Protein AF-X8JVF8-F1 (afdb_monomer_lite)

Sequence (86 aa):
MSGWSRINHAKGDVLFLTDTYAEWSKKLGLSVDLTSHGLGERTSRYLLVLEDNKVKHVAVEPNPGAVSNTGAEHALAAVDALGWGK

Foldseek 3Di:
DVVVCVVVVVPPPDDDDDPPQCPVCVVVVQWDAPVVVVPGIGGADKAFDDDPNDTPDIDGDPDSVDDDQRDPVNNVVSCVVVVVVD

InterPro domains:
  IPR013740 Redoxin [PF08534] (6-70)
  IPR036249 Thioredoxin-like superfamily [SSF52833] (6-81)
  IPR037944 Peroxiredoxin-5-like [PTHR10430] (1-78)

Radius of gyration: 14.39 Å; chains: 1; bounding box: 34×24×35 Å

Organism: NCBI:txid1086054

pLDDT: mean 93.86, std 5.65, range [58.5, 97.5]

Structure (mmCIF, N/CA/C/O backbone):
data_AF-X8JVF8-F1
#
_entry.id   AF-X8JVF8-F1
#
loop_
_atom_site.group_PDB
_atom_site.id
_atom_site.type_symbol
_atom_site.label_atom_id
_atom_site.label_alt_id
_atom_site.label_comp_id
_atom_site.label_asym_id
_atom_site.label_entity_id
_atom_site.label_seq_id
_atom_site.pdbx_PDB_ins_code
_atom_site.Cartn_x
_atom_site.Cartn_y
_atom_site.Cartn_z
_atom_site.occupancy
_atom_site.B_iso_or_equiv
_atom_site.auth_seq_id
_atom_site.auth_comp_id
_atom_site.auth_asym_id
_atom_site.auth_atom_id
_atom_site.pdbx_PDB_model_num
ATOM 1 N N . MET A 1 1 ? 14.345 -2.408 6.163 1.00 88.31 1 MET A N 1
ATOM 2 C CA . MET A 1 1 ? 13.248 -1.553 6.674 1.00 88.31 1 MET A CA 1
ATOM 3 C C . MET A 1 1 ? 13.541 -0.849 8.005 1.00 88.31 1 MET A C 1
ATOM 5 O O . MET A 1 1 ? 13.235 0.332 8.103 1.00 88.31 1 MET A O 1
ATOM 9 N N . SER A 1 2 ? 14.199 -1.483 8.991 1.00 89.12 2 SER A N 1
ATOM 10 C CA . SER A 1 2 ? 14.543 -0.843 10.288 1.00 89.12 2 SER A CA 1
ATOM 11 C C . SER A 1 2 ? 15.287 0.504 10.167 1.00 89.12 2 SER A C 1
ATOM 13 O O . SER A 1 2 ? 14.905 1.480 10.809 1.00 89.12 2 SER A O 1
ATOM 15 N N . GLY A 1 3 ? 16.296 0.602 9.290 1.00 94.12 3 GLY A N 1
ATOM 16 C CA . GLY A 1 3 ? 17.010 1.865 9.063 1.00 94.12 3 GLY A CA 1
ATOM 17 C C . GLY A 1 3 ? 16.114 2.984 8.521 1.00 94.12 3 GLY A C 1
ATOM 18 O O . GLY A 1 3 ? 16.238 4.123 8.957 1.00 94.12 3 GLY A O 1
ATOM 19 N N . TRP A 1 4 ? 15.169 2.654 7.633 1.00 93.75 4 TRP A N 1
ATOM 20 C CA . TRP A 1 4 ? 14.261 3.634 7.035 1.00 93.75 4 TRP A CA 1
ATOM 21 C C . TRP A 1 4 ? 13.218 4.138 8.039 1.00 93.75 4 TRP A C 1
ATOM 23 O O . TRP A 1 4 ? 12.992 5.339 8.136 1.00 93.75 4 TRP A O 1
ATO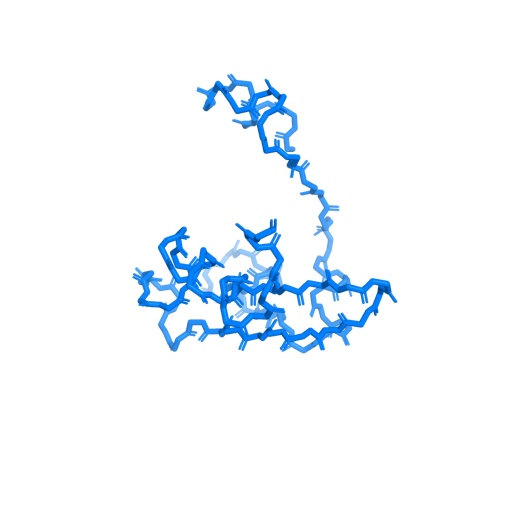M 33 N N . SER A 1 5 ? 12.668 3.239 8.863 1.00 95.44 5 SER A N 1
ATOM 34 C CA . SER A 1 5 ? 11.802 3.612 9.992 1.00 95.44 5 SER A CA 1
ATOM 35 C C . SER A 1 5 ? 12.507 4.585 10.947 1.00 95.44 5 SER A C 1
ATOM 37 O O . SER A 1 5 ? 11.928 5.597 11.335 1.00 95.44 5 SER A O 1
ATOM 39 N N . ARG A 1 6 ? 13.786 4.329 11.268 1.00 94.31 6 ARG A N 1
ATOM 40 C CA . ARG A 1 6 ? 14.572 5.181 12.171 1.00 94.31 6 ARG A CA 1
ATOM 41 C C . ARG A 1 6 ? 14.768 6.598 11.633 1.00 94.31 6 ARG A C 1
ATOM 43 O O . ARG A 1 6 ? 14.587 7.539 12.394 1.00 94.31 6 ARG A O 1
ATOM 50 N N . ILE A 1 7 ? 15.146 6.756 10.361 1.00 97.31 7 ILE A N 1
ATOM 51 C CA . ILE A 1 7 ? 15.396 8.097 9.798 1.00 97.31 7 ILE A CA 1
ATOM 52 C C . ILE A 1 7 ? 14.112 8.909 9.601 1.00 97.31 7 ILE A C 1
ATOM 54 O O . ILE A 1 7 ? 14.172 10.129 9.600 1.00 97.31 7 ILE A O 1
ATOM 58 N N . ASN A 1 8 ? 12.963 8.245 9.443 1.00 96.50 8 ASN A N 1
ATOM 59 C CA . ASN A 1 8 ? 11.663 8.906 9.319 1.00 96.50 8 ASN A CA 1
ATOM 60 C C . ASN A 1 8 ? 10.974 9.111 10.676 1.00 96.50 8 ASN A C 1
ATOM 62 O O . ASN A 1 8 ? 9.809 9.486 10.705 1.00 96.50 8 ASN A O 1
ATOM 66 N N . HIS A 1 9 ? 11.656 8.827 11.791 1.00 96.31 9 HIS A N 1
ATOM 67 C CA . HIS A 1 9 ? 11.104 8.964 13.142 1.00 96.31 9 HIS A CA 1
ATOM 68 C C . HIS A 1 9 ? 9.781 8.207 13.364 1.00 96.31 9 HIS A C 1
ATOM 70 O O . HIS A 1 9 ? 9.001 8.571 14.230 1.00 96.31 9 HIS A O 1
ATOM 76 N N . ALA A 1 10 ? 9.545 7.118 12.627 1.00 95.62 10 ALA A N 1
ATOM 77 C CA . ALA A 1 10 ? 8.253 6.425 12.600 1.00 95.62 10 ALA A CA 1
ATOM 78 C C . ALA A 1 10 ? 8.140 5.268 13.614 1.00 95.62 10 ALA A C 1
ATOM 80 O O . ALA A 1 10 ? 7.234 4.436 13.540 1.00 95.62 10 ALA A O 1
ATOM 81 N N . LYS A 1 11 ? 9.113 5.140 14.524 1.00 91.75 11 LYS A N 1
ATOM 82 C CA . LYS A 1 11 ? 9.184 4.023 15.472 1.00 91.75 11 LYS A CA 1
ATOM 83 C C . LYS A 1 11 ? 8.102 4.181 16.543 1.00 91.75 11 LYS A C 1
ATOM 85 O O . LYS A 1 11 ? 8.197 5.083 17.362 1.00 91.75 11 LYS A O 1
ATOM 90 N N . GLY A 1 12 ? 7.172 3.231 16.597 1.00 92.19 12 GLY A N 1
ATOM 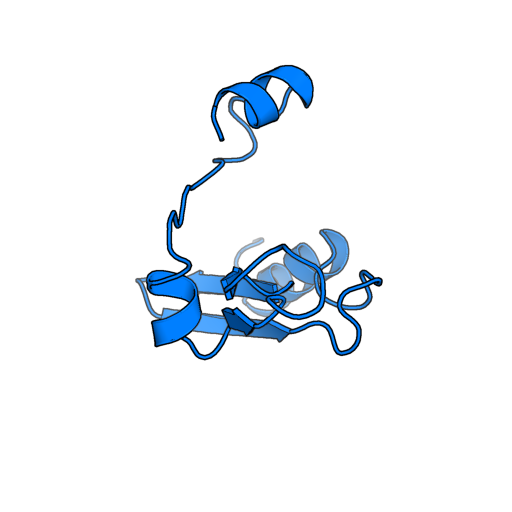91 C CA . GLY A 1 12 ? 6.062 3.215 17.559 1.00 92.19 12 GLY A CA 1
ATOM 92 C C . GLY A 1 12 ? 4.718 3.542 16.913 1.00 92.19 12 GLY A C 1
ATOM 93 O O . GLY A 1 12 ? 3.714 2.982 17.334 1.00 92.19 12 GLY A O 1
ATOM 94 N N . ASP A 1 13 ? 4.731 4.330 15.836 1.00 94.31 13 ASP A N 1
ATOM 95 C CA . ASP A 1 13 ? 3.516 4.759 15.134 1.00 94.31 13 ASP A CA 1
ATOM 96 C C . ASP A 1 13 ? 3.235 3.915 13.886 1.00 94.31 13 ASP A C 1
ATOM 98 O O . ASP A 1 13 ? 2.092 3.573 13.597 1.00 94.31 13 ASP A O 1
ATOM 102 N N . VAL A 1 14 ? 4.285 3.542 13.143 1.00 95.38 14 VAL A N 1
ATOM 103 C CA . VAL A 1 14 ? 4.160 2.766 11.903 1.00 95.38 14 VAL A CA 1
ATOM 104 C C . VAL A 1 14 ? 5.110 1.574 11.932 1.00 95.38 14 VAL A C 1
ATOM 106 O O . VAL A 1 14 ? 6.328 1.711 12.086 1.00 95.38 14 VAL A O 1
ATOM 109 N N . LEU A 1 15 ? 4.560 0.376 11.731 1.00 94.19 15 LEU A N 1
ATOM 110 C CA . LEU A 1 15 ? 5.345 -0.844 11.579 1.00 94.19 15 LEU A CA 1
ATOM 111 C C . LEU A 1 15 ? 5.826 -0.991 10.130 1.00 94.19 15 LEU A C 1
ATOM 113 O O . LEU A 1 15 ? 5.037 -1.180 9.210 1.00 94.19 15 LEU A O 1
ATOM 117 N N . PHE A 1 16 ? 7.142 -0.956 9.926 1.00 95.19 16 PHE A N 1
ATOM 118 C CA . PHE A 1 16 ? 7.742 -1.128 8.603 1.00 95.19 16 PHE A CA 1
ATOM 119 C C . PHE A 1 16 ? 8.047 -2.612 8.346 1.00 95.19 16 PHE A C 1
ATOM 121 O O . PHE A 1 16 ? 9.054 -3.138 8.830 1.00 95.19 16 PHE A O 1
ATOM 128 N N . LEU A 1 17 ? 7.200 -3.277 7.560 1.00 93.44 17 LEU A N 1
ATOM 129 C CA . LEU A 1 17 ? 7.338 -4.691 7.191 1.00 93.44 17 LEU A CA 1
ATOM 130 C C . LEU A 1 17 ? 8.199 -4.887 5.934 1.00 93.44 17 LEU A C 1
ATOM 132 O O . LEU A 1 17 ? 8.325 -3.987 5.108 1.00 93.44 17 LEU A O 1
ATOM 136 N N . THR A 1 18 ? 8.827 -6.061 5.809 1.00 94.69 18 THR A N 1
ATOM 137 C CA . THR A 1 18 ? 9.694 -6.417 4.669 1.00 94.69 18 THR A CA 1
ATOM 138 C C . THR A 1 18 ? 9.089 -7.587 3.895 1.00 94.69 18 THR A C 1
ATOM 140 O O . THR A 1 18 ? 8.860 -8.639 4.482 1.00 94.69 18 THR A O 1
ATOM 143 N N . ASP A 1 19 ? 8.896 -7.410 2.587 1.00 94.88 19 ASP A N 1
ATOM 144 C CA . ASP A 1 19 ? 8.500 -8.445 1.619 1.00 94.88 19 ASP A CA 1
ATOM 145 C C . ASP A 1 19 ? 9.630 -8.601 0.580 1.00 94.88 19 ASP A C 1
ATOM 147 O O . ASP A 1 19 ? 9.580 -8.032 -0.507 1.00 94.88 19 ASP A O 1
ATOM 151 N N . THR A 1 20 ? 10.723 -9.274 0.965 1.00 89.69 20 THR A N 1
ATOM 152 C CA . THR A 1 20 ? 12.037 -9.226 0.279 1.00 89.69 20 THR A CA 1
ATOM 153 C C . THR A 1 20 ? 11.989 -9.538 -1.219 1.00 89.69 20 THR A C 1
ATOM 155 O O . THR A 1 20 ? 12.749 -8.945 -1.981 1.00 89.69 20 THR A O 1
ATOM 158 N N . TYR A 1 21 ? 11.103 -10.441 -1.639 1.00 92.31 21 TYR A N 1
ATOM 159 C CA . TYR A 1 21 ? 10.947 -10.849 -3.040 1.00 92.31 21 TYR A CA 1
ATOM 160 C C . TYR A 1 21 ? 9.551 -10.537 -3.591 1.00 92.31 21 TYR A C 1
ATOM 162 O O . TYR A 1 21 ? 9.115 -11.168 -4.552 1.00 92.31 21 TYR A O 1
ATOM 170 N N . ALA A 1 22 ? 8.837 -9.598 -2.962 1.00 96.06 22 ALA A N 1
ATOM 171 C CA . ALA A 1 22 ? 7.446 -9.287 -3.272 1.00 96.06 22 ALA A CA 1
ATOM 172 C C . ALA A 1 22 ? 6.521 -10.529 -3.246 1.00 96.06 22 ALA A C 1
ATOM 174 O O . ALA A 1 22 ? 5.513 -10.558 -3.949 1.00 96.06 22 ALA A O 1
ATOM 175 N N . GLU A 1 23 ? 6.847 -11.585 -2.484 1.00 96.44 23 GLU A N 1
ATOM 176 C CA . GLU A 1 23 ? 6.107 -12.854 -2.522 1.00 96.44 23 GLU A CA 1
ATOM 177 C C . GLU A 1 23 ? 4.679 -12.689 -2.013 1.00 96.44 23 GLU A C 1
ATOM 179 O O 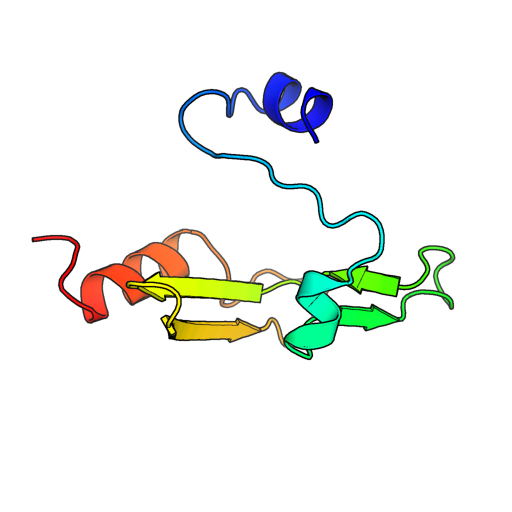. GLU A 1 23 ? 3.746 -13.285 -2.558 1.00 96.44 23 GLU A O 1
ATOM 184 N N . TRP A 1 24 ? 4.503 -11.892 -0.958 1.00 95.00 24 TRP A N 1
ATOM 185 C CA . TRP A 1 24 ? 3.180 -11.613 -0.416 1.00 95.00 24 TRP A CA 1
ATOM 186 C C . TRP A 1 24 ? 2.371 -10.776 -1.401 1.00 95.00 24 TRP A C 1
ATOM 188 O O . TRP A 1 24 ? 1.258 -11.146 -1.772 1.00 95.00 24 TRP A O 1
ATOM 198 N N . SER A 1 25 ? 2.985 -9.706 -1.899 1.00 95.62 25 SER A N 1
ATOM 199 C CA . SER A 1 25 ? 2.384 -8.802 -2.880 1.00 95.62 25 SER A CA 1
ATOM 200 C C . SER A 1 25 ? 1.964 -9.556 -4.149 1.00 95.62 25 SER A C 1
ATOM 202 O O . SER A 1 25 ? 0.845 -9.397 -4.630 1.00 95.62 25 SER A O 1
ATOM 204 N N . LYS A 1 26 ? 2.809 -10.468 -4.642 1.00 96.06 26 LYS A N 1
ATOM 205 C CA . LYS A 1 26 ? 2.544 -11.312 -5.814 1.00 96.06 26 LYS A CA 1
ATOM 206 C C . LYS A 1 26 ? 1.363 -12.254 -5.604 1.00 96.06 26 LYS A C 1
ATOM 208 O O . LYS A 1 26 ? 0.533 -12.394 -6.498 1.00 96.06 26 LYS A O 1
ATOM 213 N N . LYS A 1 27 ? 1.242 -12.872 -4.422 1.00 96.06 27 LYS A N 1
ATOM 214 C CA . LYS A 1 27 ? 0.089 -13.730 -4.078 1.00 96.06 27 LYS A CA 1
ATOM 215 C C . LYS A 1 27 ? -1.235 -12.965 -4.078 1.00 96.06 27 LYS A C 1
ATOM 217 O O . LYS A 1 27 ? -2.274 -13.568 -4.320 1.00 96.06 27 LYS A O 1
ATOM 222 N N . LEU A 1 28 ? -1.192 -11.658 -3.830 1.00 94.69 28 LEU A N 1
ATOM 223 C CA . LEU A 1 28 ? -2.354 -10.773 -3.886 1.00 94.69 28 LEU A CA 1
ATOM 224 C C . LEU A 1 28 ? -2.602 -10.175 -5.281 1.00 94.69 28 LEU A C 1
ATOM 226 O O . LEU A 1 28 ? -3.581 -9.457 -5.458 1.00 94.69 28 LEU A O 1
ATOM 230 N N . GLY A 1 29 ? -1.731 -10.436 -6.263 1.00 95.31 29 GLY A N 1
ATOM 231 C CA . GLY A 1 29 ? -1.774 -9.762 -7.565 1.00 95.31 29 GLY A CA 1
ATOM 232 C C . GLY A 1 29 ? -1.390 -8.277 -7.494 1.00 95.31 29 GLY A C 1
ATOM 233 O O . GLY A 1 29 ? -1.757 -7.504 -8.371 1.00 95.31 29 GLY A O 1
ATOM 234 N N . LEU A 1 30 ? -0.671 -7.876 -6.443 1.00 95.75 30 LEU A N 1
ATOM 235 C CA . LEU A 1 30 ? -0.263 -6.500 -6.143 1.00 95.75 30 LEU A CA 1
ATOM 236 C C . LEU A 1 30 ? 1.251 -6.291 -6.308 1.00 95.75 30 LEU A C 1
ATOM 238 O O . LEU A 1 30 ? 1.844 -5.403 -5.692 1.00 95.75 30 LEU A O 1
ATOM 242 N N . SER A 1 31 ? 1.902 -7.121 -7.115 1.00 95.62 31 SER A N 1
ATOM 243 C CA . SER A 1 31 ? 3.288 -6.907 -7.522 1.00 95.62 31 SER A CA 1
ATOM 244 C C . SER A 1 31 ? 3.358 -6.232 -8.895 1.00 95.62 31 SER A C 1
ATOM 246 O O . SER A 1 31 ? 2.368 -6.154 -9.623 1.00 95.62 31 SER A O 1
ATOM 248 N N . VAL A 1 32 ? 4.519 -5.675 -9.223 1.00 94.12 32 VAL A N 1
ATOM 249 C CA . VAL A 1 32 ? 4.797 -5.020 -10.501 1.00 94.12 32 VAL A CA 1
ATOM 250 C C . VAL A 1 32 ? 6.221 -5.341 -10.945 1.00 94.12 32 VAL A C 1
ATOM 252 O O . VAL A 1 32 ? 7.164 -5.220 -10.159 1.00 94.12 32 VAL A O 1
ATOM 255 N N . ASP A 1 33 ? 6.382 -5.714 -12.214 1.00 94.44 33 ASP A N 1
ATOM 256 C CA . ASP A 1 33 ? 7.692 -5.934 -12.820 1.00 94.44 33 ASP A CA 1
ATOM 257 C C . ASP A 1 33 ? 8.282 -4.599 -13.297 1.00 94.44 33 ASP A C 1
ATOM 259 O O . ASP A 1 33 ? 7.789 -3.965 -14.232 1.00 94.44 33 ASP A O 1
ATOM 263 N N . LEU A 1 34 ? 9.356 -4.165 -12.639 1.00 94.12 34 LEU A N 1
ATOM 264 C CA . LEU A 1 34 ? 10.126 -2.971 -12.981 1.00 94.12 34 LEU A CA 1
ATOM 265 C C . LEU A 1 34 ? 11.548 -3.335 -13.443 1.00 94.12 34 LEU A C 1
ATOM 267 O O . LEU A 1 34 ? 12.481 -2.538 -13.311 1.00 94.12 34 LEU A O 1
ATOM 271 N N . THR A 1 35 ? 11.739 -4.534 -14.003 1.00 96.06 35 THR A N 1
ATOM 272 C CA . THR A 1 35 ? 13.024 -5.011 -14.546 1.00 96.06 35 THR A CA 1
ATOM 273 C C . THR A 1 35 ? 13.565 -4.082 -15.630 1.00 96.06 35 THR A C 1
ATOM 275 O O . THR A 1 35 ? 14.757 -3.778 -15.628 1.00 96.06 35 THR A O 1
ATOM 278 N N . SER A 1 36 ? 12.700 -3.535 -16.489 1.00 96.00 36 SER A N 1
ATOM 279 C CA . SER A 1 36 ? 13.086 -2.550 -17.514 1.00 96.00 36 SER A CA 1
ATOM 280 C C . SER A 1 36 ? 13.692 -1.262 -16.941 1.00 96.00 36 SER A C 1
ATOM 282 O O . SER A 1 36 ? 14.428 -0.569 -17.636 1.00 96.00 36 SER A O 1
ATOM 284 N N . HIS A 1 37 ? 13.430 -0.969 -15.666 1.00 93.31 37 HIS A N 1
ATOM 285 C CA . HIS A 1 37 ? 13.972 0.174 -14.931 1.00 93.31 37 HIS A CA 1
ATOM 286 C C . HIS A 1 37 ? 15.116 -0.228 -13.980 1.00 93.31 37 HIS A C 1
ATOM 288 O O . HIS A 1 37 ? 15.520 0.564 -13.131 1.00 93.31 37 HIS A O 1
ATOM 294 N N . GLY A 1 38 ? 15.626 -1.463 -14.074 1.00 95.94 38 GLY A N 1
ATOM 295 C CA . GLY A 1 38 ? 16.705 -1.978 -13.224 1.00 95.94 38 GLY A CA 1
ATOM 296 C C . GLY A 1 38 ? 16.289 -2.284 -11.781 1.00 95.94 38 GLY A C 1
ATOM 297 O O . GLY A 1 38 ? 17.144 -2.445 -10.913 1.00 95.94 38 GLY A O 1
ATOM 298 N N . LEU A 1 39 ? 14.984 -2.346 -11.501 1.00 93.12 39 LEU A N 1
ATOM 299 C CA . LEU A 1 39 ? 14.457 -2.531 -10.149 1.00 93.12 39 LEU A CA 1
ATOM 300 C C . LEU A 1 39 ? 14.028 -3.978 -9.861 1.00 93.12 39 LEU A C 1
ATOM 302 O O . LEU A 1 39 ? 14.013 -4.367 -8.691 1.00 93.12 39 LEU A O 1
ATOM 306 N N . GLY A 1 40 ? 13.733 -4.770 -10.893 1.00 94.62 40 GLY A N 1
ATOM 307 C CA . GLY A 1 40 ? 13.181 -6.120 -10.754 1.00 94.62 40 GLY A CA 1
ATOM 308 C C . GLY A 1 40 ? 11.712 -6.108 -10.323 1.00 94.62 40 GLY A C 1
ATOM 309 O O . GLY A 1 40 ? 11.034 -5.087 -10.438 1.00 94.62 40 GLY A O 1
ATOM 310 N N . GLU A 1 41 ? 11.234 -7.234 -9.798 1.00 95.56 41 GLU A N 1
ATOM 311 C CA . GLU A 1 41 ? 9.889 -7.355 -9.223 1.00 95.56 41 GLU A CA 1
ATOM 312 C C . GLU A 1 41 ? 9.764 -6.518 -7.939 1.00 95.56 41 GLU A C 1
ATOM 314 O O . GLU A 1 41 ? 10.641 -6.562 -7.070 1.00 95.56 41 GLU A O 1
ATOM 319 N N . ARG A 1 42 ? 8.671 -5.761 -7.800 1.00 95.12 42 ARG A N 1
ATOM 320 C CA . ARG A 1 42 ? 8.398 -4.891 -6.648 1.00 95.12 42 ARG A CA 1
ATOM 321 C C . ARG A 1 42 ? 6.966 -5.027 -6.150 1.00 95.12 42 ARG A C 1
ATOM 323 O O . ARG A 1 42 ? 6.075 -5.458 -6.871 1.00 95.12 42 ARG A O 1
ATOM 330 N N . THR A 1 43 ? 6.740 -4.588 -4.919 1.00 95.06 43 THR A N 1
ATOM 331 C CA . THR A 1 43 ? 5.407 -4.281 -4.388 1.00 95.06 43 THR A CA 1
ATOM 332 C C . THR A 1 43 ? 4.874 -3.023 -5.081 1.00 95.06 43 THR A C 1
ATOM 334 O O . THR A 1 43 ? 5.566 -2.000 -5.099 1.00 95.06 43 THR A O 1
ATOM 337 N N . SER A 1 44 ? 3.676 -3.086 -5.672 1.00 94.62 44 SER A N 1
ATOM 338 C CA . SER A 1 44 ? 3.023 -1.900 -6.242 1.00 94.62 44 SER A CA 1
ATOM 339 C C . SER A 1 44 ? 2.549 -0.952 -5.130 1.00 94.62 44 SER A C 1
ATOM 341 O O . SER A 1 44 ? 2.552 -1.304 -3.950 1.00 94.62 44 SER A O 1
ATOM 343 N N . ARG A 1 45 ? 2.160 0.282 -5.469 1.00 96.06 45 ARG A N 1
ATOM 344 C CA . ARG A 1 45 ? 1.565 1.185 -4.476 1.00 96.06 45 ARG A CA 1
ATOM 345 C C . ARG A 1 45 ? 0.083 0.846 -4.305 1.00 96.06 45 ARG A C 1
ATOM 347 O O . ARG A 1 45 ? -0.703 1.025 -5.233 1.00 96.06 45 ARG A O 1
ATOM 354 N N . TYR A 1 46 ? -0.281 0.382 -3.116 1.00 96.12 46 TYR A N 1
ATOM 355 C CA . TYR A 1 46 ? -1.658 0.074 -2.741 1.00 96.12 46 TYR A CA 1
ATOM 356 C C . TYR A 1 46 ? -1.937 0.411 -1.275 1.00 96.12 46 TYR A C 1
ATOM 358 O O . TYR A 1 46 ? -1.027 0.556 -0.457 1.00 96.12 46 TYR A O 1
ATOM 366 N N . LEU A 1 47 ? -3.223 0.479 -0.955 1.00 97.19 47 LEU A N 1
ATOM 367 C CA . LEU A 1 47 ? -3.784 0.565 0.384 1.00 97.19 47 LEU A CA 1
ATOM 368 C C . LEU A 1 47 ? -4.646 -0.677 0.620 1.00 97.19 47 LEU A C 1
ATOM 370 O O . LEU A 1 47 ? -5.485 -1.024 -0.211 1.00 97.19 47 LEU A O 1
ATOM 374 N N . LEU A 1 48 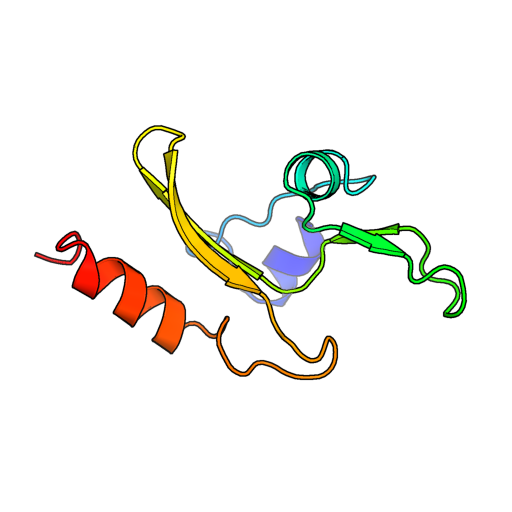? -4.455 -1.326 1.766 1.00 97.31 48 LEU A N 1
ATOM 375 C CA . LEU A 1 48 ? -5.302 -2.417 2.238 1.00 97.31 48 LEU A CA 1
ATOM 376 C C . LEU A 1 48 ? -5.814 -2.092 3.636 1.00 97.31 48 LEU A C 1
ATOM 378 O O . LEU A 1 48 ? -5.037 -1.689 4.499 1.00 97.31 48 LEU A O 1
ATOM 382 N N . VAL A 1 49 ? -7.101 -2.337 3.865 1.00 96.94 49 VAL A N 1
ATOM 383 C CA . VAL A 1 49 ? -7.690 -2.377 5.208 1.00 96.94 49 VAL A CA 1
ATOM 384 C C . VAL A 1 49 ? -8.110 -3.813 5.487 1.00 96.94 49 VAL A C 1
ATOM 386 O O . VAL A 1 49 ? -8.839 -4.416 4.693 1.00 96.94 49 VAL A O 1
ATOM 389 N N . LEU A 1 50 ? -7.605 -4.375 6.585 1.00 95.62 50 LEU A N 1
ATOM 390 C CA . LEU A 1 50 ? -7.740 -5.787 6.937 1.00 95.62 50 LEU A CA 1
ATOM 391 C C . LEU A 1 50 ? -8.434 -5.942 8.293 1.00 95.62 50 LEU A C 1
ATOM 393 O O . LEU A 1 50 ? -8.079 -5.247 9.237 1.00 95.62 50 LEU A O 1
ATOM 397 N N . GLU A 1 51 ? -9.356 -6.896 8.399 1.00 95.50 51 GLU A N 1
ATOM 398 C CA . GLU A 1 51 ? -10.002 -7.316 9.654 1.00 95.50 51 GLU A CA 1
ATOM 399 C C . GLU A 1 51 ? -9.9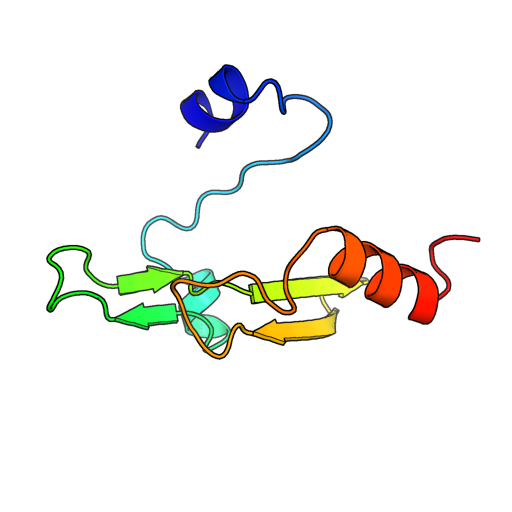56 -8.837 9.729 1.00 95.50 51 GLU A C 1
ATOM 401 O O . GLU A 1 51 ? -10.413 -9.495 8.794 1.00 95.50 51 GLU A O 1
ATOM 406 N N . ASP A 1 52 ? -9.393 -9.407 10.795 1.00 95.06 52 ASP A N 1
ATOM 407 C CA . ASP A 1 52 ? -9.309 -10.863 10.987 1.00 95.06 52 ASP A CA 1
ATOM 408 C C . ASP A 1 52 ? -8.823 -11.623 9.740 1.00 95.06 52 ASP A C 1
ATOM 410 O O . ASP A 1 52 ? -9.422 -12.602 9.287 1.00 95.06 52 ASP A O 1
ATOM 414 N N . ASN A 1 53 ? -7.724 -11.139 9.151 1.00 93.88 53 ASN A N 1
ATOM 415 C CA . ASN A 1 53 ? -7.120 -11.662 7.918 1.00 93.88 53 ASN A CA 1
ATOM 416 C C . ASN A 1 53 ? -8.019 -11.597 6.666 1.00 93.88 53 ASN A C 1
ATOM 418 O O . ASN A 1 53 ? -7.720 -12.240 5.659 1.00 93.88 53 ASN A O 1
ATOM 422 N N . LYS A 1 54 ? -9.099 -10.810 6.687 1.00 95.06 54 LYS A N 1
ATOM 423 C CA . LYS A 1 54 ? -9.963 -10.546 5.531 1.00 95.06 54 LYS A CA 1
ATOM 424 C C . LYS A 1 54 ? -9.741 -9.134 5.011 1.00 95.06 54 LYS A C 1
ATOM 426 O O . LYS A 1 54 ? -9.734 -8.176 5.780 1.00 95.06 54 LYS A O 1
ATOM 431 N N . VAL A 1 55 ? -9.626 -9.000 3.692 1.00 95.56 55 VAL A N 1
ATOM 432 C CA . VAL A 1 55 ? -9.575 -7.695 3.023 1.00 95.56 55 VAL A CA 1
ATOM 433 C C . VAL A 1 55 ? -10.958 -7.053 3.071 1.00 95.56 55 VAL A C 1
ATOM 435 O O . VAL A 1 55 ? -11.932 -7.633 2.596 1.00 95.56 55 VAL A O 1
ATOM 438 N N . LYS A 1 56 ? -11.039 -5.857 3.653 1.00 97.25 56 LYS A N 1
ATOM 439 C CA . LYS A 1 56 ? -12.258 -5.038 3.725 1.00 97.25 56 LYS A CA 1
ATOM 440 C C . LYS A 1 56 ? -12.249 -3.894 2.728 1.00 97.25 56 LYS A C 1
ATOM 442 O O . LYS A 1 56 ? -13.295 -3.515 2.217 1.00 97.25 56 LYS A O 1
ATOM 447 N N . HIS A 1 57 ? -11.064 -3.377 2.437 1.00 97.19 57 HIS A N 1
ATOM 448 C CA . HIS A 1 57 ? -10.857 -2.350 1.435 1.00 97.19 57 HIS A CA 1
ATOM 449 C C . HIS A 1 57 ? -9.535 -2.603 0.717 1.00 97.19 57 HIS A C 1
ATOM 451 O O . HIS A 1 57 ? -8.547 -2.985 1.349 1.00 97.19 57 HIS A O 1
ATOM 457 N N . VAL A 1 58 ? -9.531 -2.370 -0.592 1.00 97.06 58 VAL A N 1
ATOM 458 C CA . VAL A 1 58 ? -8.333 -2.361 -1.425 1.00 97.06 58 VAL A CA 1
ATOM 459 C C . VAL A 1 58 ? -8.406 -1.176 -2.377 1.00 97.06 58 VAL A C 1
ATOM 461 O O . VAL A 1 58 ? -9.408 -0.990 -3.066 1.00 97.06 58 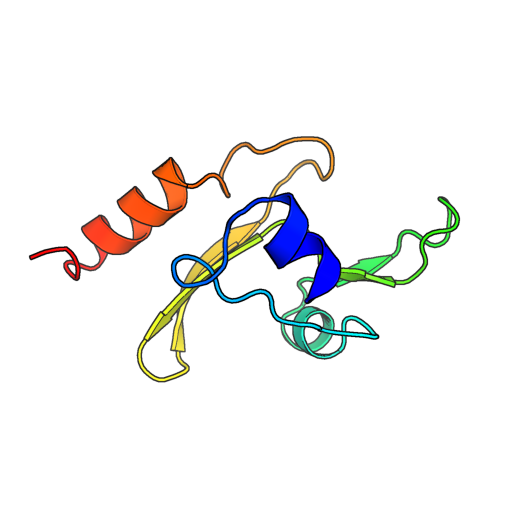VAL A O 1
ATOM 464 N N . ALA A 1 59 ? -7.334 -0.396 -2.425 1.00 96.88 59 ALA A N 1
ATOM 465 C CA . ALA A 1 59 ? -7.112 0.611 -3.450 1.00 96.88 59 ALA A CA 1
ATOM 466 C C . ALA A 1 59 ? -5.722 0.400 -4.046 1.00 96.88 59 ALA A C 1
ATOM 468 O O . ALA A 1 59 ? -4.760 0.161 -3.319 1.00 96.88 59 ALA A O 1
ATOM 469 N N . VAL A 1 60 ? -5.626 0.467 -5.368 1.00 96.38 60 VAL A N 1
ATOM 470 C CA . VAL A 1 60 ? -4.371 0.345 -6.113 1.00 96.38 60 VAL A CA 1
ATOM 471 C C . VAL A 1 60 ? -4.201 1.620 -6.916 1.00 96.38 60 VAL A C 1
ATOM 473 O O . VAL A 1 60 ? -5.167 2.108 -7.514 1.00 96.38 60 VAL A O 1
ATOM 476 N N . GLU A 1 61 ? -2.990 2.165 -6.924 1.00 96.06 61 GLU A N 1
ATOM 477 C CA . GLU A 1 61 ? -2.728 3.364 -7.706 1.00 96.06 61 GLU A CA 1
ATOM 478 C C . GLU A 1 61 ? -2.776 3.063 -9.210 1.00 96.06 61 GLU A C 1
ATOM 480 O O . GLU A 1 61 ? -2.124 2.121 -9.672 1.00 96.06 61 GLU A O 1
ATOM 485 N N . PRO A 1 62 ? -3.470 3.893 -10.008 1.00 91.31 62 PRO A N 1
ATOM 486 C CA . PRO A 1 62 ? -3.460 3.764 -11.462 1.00 91.31 62 PRO A CA 1
ATOM 487 C C . PRO A 1 62 ? -2.118 4.196 -12.071 1.00 91.31 62 PRO A C 1
ATOM 489 O O . PRO A 1 62 ? -1.760 3.754 -13.160 1.00 91.31 62 PRO A O 1
ATOM 492 N N . ASN A 1 63 ? -1.376 5.067 -11.380 1.00 88.00 63 ASN A N 1
ATOM 493 C CA . ASN A 1 63 ? -0.071 5.555 -11.806 1.00 88.00 63 ASN A CA 1
ATOM 494 C C . ASN A 1 63 ? 0.969 5.327 -10.691 1.00 88.00 63 ASN A C 1
ATOM 496 O O . ASN A 1 63 ? 0.868 5.966 -9.643 1.00 88.00 63 ASN A O 1
ATOM 500 N N . PRO A 1 64 ? 2.014 4.506 -10.917 1.00 77.75 64 PRO A N 1
ATOM 501 C CA . PRO A 1 64 ? 3.052 4.227 -9.919 1.00 77.75 64 PRO A CA 1
ATOM 502 C C . PRO A 1 64 ? 3.806 5.466 -9.405 1.00 77.75 64 PRO A C 1
ATOM 504 O O . PRO A 1 64 ? 4.352 5.444 -8.299 1.00 77.75 64 PRO A O 1
ATOM 507 N N . GLY A 1 65 ? 3.857 6.536 -10.207 1.00 85.56 65 GLY A N 1
ATOM 508 C CA . GLY A 1 65 ? 4.523 7.797 -9.874 1.00 85.56 65 GLY A CA 1
ATOM 509 C C . GLY A 1 65 ? 3.658 8.793 -9.097 1.00 85.56 65 GLY A C 1
ATOM 510 O O . GLY A 1 65 ? 4.145 9.871 -8.765 1.00 85.56 65 GLY A O 1
ATOM 511 N N . ALA A 1 66 ? 2.397 8.461 -8.818 1.00 89.94 66 ALA A N 1
ATOM 512 C CA . ALA A 1 66 ? 1.462 9.321 -8.104 1.00 89.94 66 ALA A CA 1
ATOM 513 C C . ALA A 1 66 ? 0.962 8.663 -6.809 1.00 89.94 66 ALA A C 1
ATOM 515 O O . ALA A 1 66 ? 1.103 7.458 -6.597 1.00 89.94 66 ALA A O 1
ATOM 516 N N . VAL A 1 67 ? 0.390 9.491 -5.936 1.00 94.50 67 VAL A N 1
ATOM 517 C CA . VAL A 1 67 ? -0.395 9.058 -4.777 1.00 94.50 67 VAL A CA 1
ATOM 518 C C . VAL A 1 67 ? -1.743 9.754 -4.897 1.00 94.50 67 VAL A C 1
ATOM 520 O O . VAL A 1 67 ? -1.853 10.940 -4.594 1.00 94.50 67 VAL A O 1
ATOM 523 N N . SER A 1 68 ? -2.731 9.049 -5.439 1.00 95.62 68 SER A N 1
ATOM 524 C CA . SER A 1 68 ? -4.059 9.583 -5.739 1.00 95.62 68 SER A CA 1
ATOM 525 C C . SER A 1 68 ? -5.145 8.998 -4.845 1.00 95.62 68 SER A C 1
ATOM 527 O O . SER A 1 68 ? -6.041 9.734 -4.448 1.00 95.62 68 SER A O 1
ATOM 529 N N . ASN A 1 69 ? -5.053 7.713 -4.493 1.00 96.38 69 ASN A N 1
ATOM 530 C CA . ASN A 1 69 ? -6.081 6.999 -3.732 1.00 96.38 69 ASN A CA 1
ATOM 531 C C . ASN A 1 69 ? -5.522 6.112 -2.604 1.00 96.38 69 ASN A C 1
ATOM 533 O O . ASN A 1 69 ? -6.302 5.506 -1.873 1.00 96.38 69 ASN A O 1
ATOM 537 N N . THR A 1 70 ? -4.198 6.060 -2.412 1.00 97.12 70 THR A N 1
ATOM 538 C CA . THR A 1 70 ? -3.557 5.301 -1.319 1.00 97.12 70 THR A CA 1
ATOM 539 C C . THR A 1 70 ? -2.935 6.189 -0.236 1.00 97.12 70 THR A C 1
ATOM 541 O O . THR A 1 70 ? -2.072 5.733 0.514 1.00 97.12 70 THR A O 1
ATOM 544 N N . GLY A 1 71 ? -3.287 7.477 -0.193 1.00 96.31 71 GLY A N 1
ATOM 545 C CA . GLY A 1 71 ? -2.821 8.415 0.836 1.00 96.31 71 GLY A CA 1
ATOM 546 C C . GLY A 1 71 ? -3.405 8.122 2.224 1.00 96.31 71 GLY A C 1
ATOM 547 O O . GLY A 1 71 ? -4.366 7.362 2.357 1.00 96.31 71 GLY A O 1
ATOM 548 N N . ALA A 1 72 ? -2.851 8.752 3.264 1.00 95.88 72 ALA A N 1
ATOM 549 C CA . ALA A 1 72 ? -3.302 8.555 4.645 1.00 95.88 72 ALA A CA 1
ATOM 550 C C . ALA A 1 72 ? -4.762 8.998 4.852 1.00 95.88 72 ALA A C 1
ATOM 552 O O . ALA A 1 72 ? -5.511 8.342 5.570 1.00 95.88 72 ALA A O 1
ATOM 553 N N . GLU A 1 73 ? -5.194 10.055 4.167 1.00 97.00 73 GLU A N 1
ATOM 554 C CA . GLU A 1 73 ? -6.570 10.558 4.198 1.00 97.00 73 GLU A CA 1
ATOM 555 C C . GLU A 1 73 ? -7.552 9.531 3.619 1.00 97.00 73 GLU A C 1
ATOM 557 O O . GLU A 1 73 ? -8.638 9.332 4.157 1.00 97.00 73 GLU A O 1
ATOM 562 N N . HIS A 1 74 ? -7.147 8.826 2.557 1.00 97.50 74 HIS A N 1
ATOM 563 C CA . HIS A 1 74 ? -7.940 7.750 1.959 1.00 97.50 74 HIS A CA 1
ATOM 564 C C . HIS A 1 74 ? -7.983 6.516 2.864 1.00 97.50 74 HIS A C 1
ATOM 566 O O . HIS A 1 74 ? -9.027 5.876 2.978 1.00 97.50 74 HIS A O 1
ATOM 572 N N . ALA A 1 75 ? -6.875 6.209 3.547 1.00 96.50 75 ALA A N 1
ATOM 573 C CA . ALA A 1 75 ? -6.834 5.153 4.551 1.00 96.50 75 ALA A CA 1
ATOM 574 C C . ALA A 1 75 ? -7.802 5.437 5.706 1.00 96.50 75 ALA A C 1
ATOM 576 O O . ALA A 1 75 ? -8.590 4.564 6.063 1.00 96.50 75 ALA A O 1
ATOM 577 N N . LEU A 1 76 ? -7.792 6.663 6.240 1.00 96.44 76 LEU A N 1
ATOM 578 C CA . LEU A 1 76 ? -8.698 7.067 7.313 1.00 96.44 76 LEU A CA 1
ATOM 579 C C . LEU A 1 76 ? -10.160 7.006 6.859 1.00 96.44 76 LEU A C 1
ATOM 581 O O . LEU A 1 76 ? -10.974 6.374 7.523 1.00 96.44 76 LEU A O 1
ATOM 585 N N . ALA A 1 77 ? -10.474 7.551 5.681 1.00 96.50 77 ALA A N 1
ATOM 586 C CA . ALA A 1 77 ? -11.824 7.491 5.123 1.00 96.50 77 ALA A CA 1
ATOM 587 C C . ALA A 1 77 ? -12.323 6.045 4.930 1.00 96.50 77 ALA A C 1
ATOM 589 O O . ALA A 1 77 ? -13.490 5.752 5.193 1.00 96.50 77 ALA A O 1
ATOM 590 N N . ALA A 1 78 ? -11.451 5.126 4.498 1.00 96.69 78 ALA A N 1
ATOM 591 C CA . ALA A 1 78 ? -11.796 3.713 4.353 1.00 96.69 78 ALA A CA 1
ATOM 592 C C . ALA A 1 78 ? -12.093 3.046 5.707 1.00 96.69 78 ALA A C 1
ATOM 594 O O . ALA A 1 78 ? -13.037 2.266 5.807 1.00 96.69 78 ALA A O 1
ATOM 595 N N . VAL A 1 79 ? -11.319 3.364 6.747 1.00 96.19 79 VAL A N 1
ATOM 596 C CA . VAL A 1 79 ? -11.532 2.857 8.113 1.00 96.19 79 VAL A CA 1
ATOM 597 C C . VAL A 1 79 ? -12.813 3.435 8.728 1.00 96.19 79 VAL A C 1
ATOM 599 O O . VAL A 1 79 ? -13.603 2.694 9.317 1.00 96.19 79 VAL A O 1
ATOM 602 N N . ASP A 1 80 ? -13.075 4.727 8.533 1.00 95.81 80 ASP A N 1
ATOM 603 C CA . ASP A 1 80 ? -14.290 5.395 9.011 1.00 95.81 80 ASP A CA 1
ATOM 604 C C . ASP A 1 80 ? -15.551 4.816 8.359 1.00 95.81 80 ASP A C 1
ATOM 606 O O . ASP A 1 80 ? -16.554 4.582 9.037 1.00 95.81 80 ASP A O 1
ATOM 610 N N . ALA A 1 81 ? -15.492 4.509 7.058 1.00 94.88 81 ALA A N 1
ATOM 611 C CA . ALA A 1 81 ? -16.583 3.859 6.333 1.00 94.88 81 ALA A CA 1
ATOM 612 C C . ALA A 1 81 ? -16.899 2.443 6.856 1.00 94.88 81 ALA A C 1
ATOM 614 O O . ALA A 1 81 ? -18.032 1.980 6.718 1.00 94.88 81 ALA A O 1
ATOM 615 N N . LEU A 1 82 ? -15.924 1.768 7.476 1.00 95.25 82 LEU A N 1
ATOM 616 C CA . LEU A 1 82 ? -16.104 0.471 8.141 1.00 95.25 82 LEU A CA 1
ATOM 617 C C . LEU A 1 82 ? -16.599 0.606 9.590 1.00 95.25 82 LEU A C 1
ATOM 619 O O . LEU A 1 82 ? -16.977 -0.391 10.201 1.00 95.25 82 LEU A O 1
ATOM 623 N N . GLY A 1 83 ? -16.633 1.825 10.136 1.00 93.88 83 GLY A N 1
ATOM 624 C CA . GLY A 1 83 ? -17.133 2.106 11.479 1.00 93.88 83 GLY A CA 1
ATOM 625 C C . GLY A 1 83 ? -16.160 1.777 12.613 1.00 93.88 83 GLY A C 1
ATOM 626 O O . GLY A 1 83 ? -16.604 1.683 13.750 1.00 93.88 83 GLY A O 1
ATOM 627 N N . TRP A 1 84 ? -14.861 1.612 12.337 1.00 88.69 84 TRP A N 1
ATOM 628 C CA . TRP A 1 84 ? -13.853 1.290 13.364 1.00 88.69 84 TRP A CA 1
ATOM 629 C C . TRP A 1 84 ? -13.353 2.505 14.154 1.00 88.69 84 TRP A C 1
ATOM 631 O O . TRP A 1 84 ? -12.720 2.343 15.191 1.00 88.69 84 TRP A O 1
ATOM 641 N N . GLY A 1 85 ? -13.605 3.719 13.658 1.00 67.19 85 GLY A N 1
ATOM 642 C CA . GLY A 1 85 ? -13.226 4.977 14.312 1.00 67.19 85 GLY A CA 1
ATOM 643 C C . GLY A 1 85 ? -14.189 5.447 15.412 1.00 67.19 85 GLY A C 1
ATOM 644 O O . GLY A 1 85 ? -14.075 6.587 15.860 1.00 67.19 85 GLY A O 1
ATOM 645 N N . LYS A 1 86 ? -15.160 4.616 15.811 1.00 58.50 86 LYS A N 1
ATOM 646 C CA . LYS A 1 86 ? -16.126 4.877 16.891 1.00 58.50 86 LYS A CA 1
ATOM 647 C C . LYS A 1 86 ? -15.910 3.899 18.035 1.00 58.50 86 LYS A C 1
ATOM 649 O O . LYS A 1 86 ? -16.081 4.338 19.191 1.00 58.50 86 LYS A O 1
#

Secondary structure (DSSP, 8-state):
-HHHHHHTT-TTT------TTSHHHHHTT-EEE-GGGT--EEE--EEEEEETTEEEEEEE-SSTT--SSSSHHHHHHHHHHTTTT-